Protein AF-A0A7S2NSF7-F1 (afdb_monomer_lite)

Secondary structure (DSSP, 8-state):
-B-----HHHHHHHHHHHHHHHHTTHHHHHHHHHH-HHHHHHHHHHHHHHHHHHHHHHSPBPTTPPPSPHHHHHHHHHHHHHHHHHHHHHHHHHHHTTS--

Foldseek 3Di:
DDFQDDDPVLVVLLVVLLVVLLVVLVVLVVCCVPPNLVRLLVLLVVLQCQLVVQCVVQGDADVPRHGHDSVSSSVSSSSNSNSVSSNVCSVVVVVVVVDDD

pLDDT: mean 86.66, std 13.2, range [43.59, 97.38]

Organism: NCBI:txid1333877

Sequence (101 aa):
MSRCDLSAKRLGVVYSAGQIGVGLGILPGLVYDRLGPAWTCLWALVMTCAGNAGLRAALPARDGEACAGLPVLAALYLVLQNGSVALYQAGLLANSTAAPE

Radius of gyration: 16.27 Å; chains: 1; bounding box: 31×22×57 Å

Structure (mmCIF, N/CA/C/O backbone):
data_AF-A0A7S2NSF7-F1
#
_entry.id   AF-A0A7S2NSF7-F1
#
loop_
_atom_site.group_PDB
_atom_site.id
_atom_site.type_symbol
_atom_site.label_atom_id
_atom_site.label_alt_id
_atom_site.label_comp_id
_atom_site.label_asym_id
_atom_site.label_entity_id
_atom_site.label_seq_id
_atom_site.pdbx_PDB_ins_code
_atom_site.Cartn_x
_atom_site.Cartn_y
_atom_site.Cartn_z
_atom_site.occupancy
_atom_site.B_iso_or_equiv
_atom_site.auth_seq_id
_atom_site.auth_comp_id
_atom_site.auth_asym_id
_atom_site.auth_atom_id
_atom_site.pdbx_PDB_model_num
ATOM 1 N N . MET A 1 1 ? -0.212 -4.146 27.628 1.00 54.66 1 MET A N 1
ATOM 2 C CA . MET A 1 1 ? -0.654 -3.815 26.255 1.00 54.66 1 MET A CA 1
ATOM 3 C C . MET A 1 1 ? -2.049 -4.376 26.069 1.00 54.66 1 MET A C 1
ATOM 5 O O . MET A 1 1 ? -2.190 -5.591 25.947 1.00 54.66 1 MET A O 1
ATOM 9 N N . SER A 1 2 ? -3.072 -3.526 26.123 1.00 59.78 2 SER A N 1
ATOM 10 C CA . SER A 1 2 ? -4.433 -3.937 25.782 1.00 59.78 2 SER A CA 1
ATOM 11 C C . SER A 1 2 ? -4.520 -4.196 24.272 1.00 59.78 2 SER A C 1
ATOM 13 O O . SER A 1 2 ? -3.848 -3.551 23.463 1.00 59.78 2 SER A O 1
ATOM 15 N N . ARG A 1 3 ? -5.281 -5.223 23.883 1.00 67.19 3 ARG A N 1
ATOM 16 C CA . ARG A 1 3 ? -5.523 -5.536 22.470 1.00 67.19 3 ARG A CA 1
ATOM 17 C C . ARG A 1 3 ? -6.551 -4.554 21.919 1.00 67.19 3 ARG A C 1
ATOM 19 O O . ARG A 1 3 ? -7.511 -4.223 22.607 1.00 67.19 3 ARG A O 1
ATOM 26 N N . CYS A 1 4 ? -6.355 -4.119 20.678 1.00 74.81 4 CYS A N 1
ATOM 27 C CA . CYS A 1 4 ? -7.352 -3.322 19.984 1.00 74.81 4 CYS A CA 1
ATOM 28 C C . CYS A 1 4 ? -8.590 -4.172 19.686 1.00 74.81 4 CYS A C 1
ATOM 30 O O . CYS A 1 4 ? -8.513 -5.094 18.872 1.00 74.81 4 CYS A O 1
ATOM 32 N N . ASP A 1 5 ? -9.712 -3.872 20.337 1.00 79.50 5 ASP A N 1
ATOM 33 C CA . ASP A 1 5 ? -10.949 -4.630 20.159 1.00 79.50 5 ASP A CA 1
ATOM 34 C C . ASP A 1 5 ? -11.800 -3.995 19.048 1.00 79.50 5 ASP A C 1
ATOM 36 O O . ASP A 1 5 ? -12.573 -3.051 19.247 1.00 79.50 5 ASP A O 1
ATOM 40 N N . LEU A 1 6 ? -11.585 -4.461 17.817 1.00 80.94 6 LEU A N 1
ATOM 41 C CA . LEU A 1 6 ? -12.357 -4.043 16.651 1.00 80.94 6 LEU A CA 1
ATOM 42 C C . LEU A 1 6 ? -13.431 -5.081 16.354 1.00 80.94 6 LEU A C 1
ATOM 44 O O . LEU A 1 6 ? -13.137 -6.249 16.117 1.00 80.94 6 LEU A O 1
ATOM 48 N N . SER A 1 7 ? -14.684 -4.634 16.263 1.00 88.19 7 SER A N 1
ATOM 49 C CA . SER A 1 7 ? -15.754 -5.504 15.780 1.00 88.19 7 SER A CA 1
ATOM 50 C C . SER A 1 7 ? -15.487 -5.959 14.343 1.00 88.19 7 SER A C 1
ATOM 52 O O . SER A 1 7 ? -14.922 -5.217 13.533 1.00 88.19 7 SER A O 1
ATOM 54 N N . ALA A 1 8 ? -15.969 -7.155 13.992 1.00 89.69 8 ALA A N 1
ATOM 55 C CA . ALA A 1 8 ? -15.833 -7.709 12.643 1.00 89.69 8 ALA A CA 1
ATOM 56 C C . ALA A 1 8 ? -16.329 -6.738 11.554 1.00 89.69 8 ALA A C 1
ATOM 58 O O . ALA A 1 8 ? -15.693 -6.580 10.514 1.00 89.69 8 ALA A O 1
ATOM 59 N N . LYS A 1 9 ? -17.417 -6.001 11.827 1.00 91.38 9 LYS A N 1
ATOM 60 C CA . LYS A 1 9 ? -17.944 -4.969 10.921 1.00 91.38 9 LYS A CA 1
ATOM 61 C C . LYS A 1 9 ? -16.928 -3.850 10.659 1.00 91.38 9 LYS A C 1
ATOM 63 O O . LYS A 1 9 ? -16.780 -3.422 9.520 1.00 91.38 9 LYS A O 1
ATOM 68 N N . ARG A 1 10 ? -16.224 -3.372 11.693 1.00 90.31 10 ARG A N 1
ATOM 69 C CA . ARG A 1 10 ? -15.203 -2.316 11.564 1.00 90.31 10 ARG A CA 1
ATOM 70 C C . ARG A 1 10 ? -13.973 -2.816 10.811 1.00 90.31 10 ARG A C 1
ATOM 72 O O . ARG A 1 10 ? -13.493 -2.121 9.922 1.00 90.31 10 ARG A O 1
ATOM 79 N N . LEU A 1 11 ? -13.519 -4.032 11.106 1.00 89.75 11 LEU A N 1
ATOM 80 C CA . LEU A 1 11 ? -12.453 -4.694 10.347 1.00 89.75 11 LEU A CA 1
ATOM 81 C C . LEU A 1 11 ? -12.809 -4.829 8.861 1.00 89.75 11 LEU A C 1
ATOM 83 O O . LEU A 1 11 ? -11.973 -4.541 8.008 1.00 89.75 11 LEU A O 1
ATOM 87 N N . GLY A 1 12 ? -14.062 -5.167 8.548 1.00 93.25 12 GLY A N 1
ATOM 88 C CA . GLY A 1 12 ? -14.558 -5.211 7.172 1.00 93.25 12 GLY A CA 1
ATOM 89 C C . GLY A 1 12 ? -14.426 -3.874 6.434 1.00 93.25 12 GLY A C 1
ATOM 90 O O . GLY A 1 12 ? -14.045 -3.862 5.264 1.00 93.25 12 GLY A O 1
ATOM 91 N N . VAL A 1 13 ? -14.662 -2.741 7.107 1.00 93.56 13 VAL A N 1
ATOM 92 C CA . VAL A 1 13 ? -14.464 -1.404 6.512 1.00 93.56 13 VAL A CA 1
ATOM 93 C C . VAL A 1 13 ? -12.987 -1.143 6.213 1.00 93.56 13 VAL A C 1
ATOM 95 O O . VAL A 1 13 ? -12.664 -0.708 5.110 1.00 93.56 13 VAL A O 1
ATOM 98 N N . VAL A 1 14 ? -12.087 -1.444 7.157 1.00 94.00 14 VAL A N 1
ATOM 99 C CA . VAL A 1 14 ? -10.634 -1.291 6.949 1.00 94.00 14 VAL A CA 1
ATOM 100 C C . VAL A 1 14 ? -10.174 -2.137 5.764 1.00 94.00 14 VAL A C 1
ATOM 102 O O . VAL A 1 14 ? -9.480 -1.639 4.881 1.00 94.00 14 VAL A O 1
ATOM 105 N N . TYR A 1 15 ? -10.618 -3.392 5.698 1.00 94.25 15 TYR A N 1
ATOM 106 C CA . TYR A 1 15 ? -10.283 -4.292 4.600 1.00 94.25 15 TYR A CA 1
ATOM 107 C C . TYR A 1 15 ? -10.809 -3.785 3.251 1.00 94.25 15 TYR A C 1
ATOM 109 O O . TYR A 1 15 ? -10.077 -3.779 2.263 1.00 94.25 15 TYR A O 1
ATOM 117 N N . SER A 1 16 ? -12.049 -3.288 3.221 1.00 94.12 16 SER A N 1
ATOM 118 C CA . SER A 1 16 ? -12.658 -2.714 2.014 1.00 94.12 16 SER A CA 1
ATOM 119 C C . SER A 1 16 ? -11.896 -1.483 1.517 1.00 94.12 16 SER A C 1
ATOM 121 O O . SER A 1 16 ? -11.684 -1.339 0.317 1.00 94.12 16 SER A O 1
ATOM 123 N N . ALA A 1 17 ? -11.409 -0.628 2.422 1.00 93.56 17 ALA A N 1
ATOM 124 C CA . ALA A 1 17 ? -10.539 0.491 2.055 1.00 93.56 17 ALA A CA 1
ATOM 125 C C . ALA A 1 17 ? -9.213 0.016 1.438 1.00 93.56 17 ALA A C 1
ATOM 127 O O . ALA A 1 17 ? -8.712 0.624 0.493 1.00 93.56 17 ALA A O 1
ATOM 128 N N . GLY A 1 18 ? -8.685 -1.114 1.910 1.00 92.88 18 GLY A N 1
ATOM 129 C CA . GLY A 1 18 ? -7.560 -1.791 1.272 1.00 92.88 18 GLY A CA 1
ATOM 130 C C . GLY A 1 18 ? -7.845 -2.177 -0.182 1.00 92.88 18 GLY A C 1
ATOM 131 O O . GLY A 1 18 ? -7.023 -1.909 -1.052 1.00 92.88 18 GLY A O 1
ATOM 132 N N . GLN A 1 19 ? -9.030 -2.725 -0.466 1.00 94.38 19 GLN A N 1
ATOM 133 C CA . GLN A 1 19 ? -9.442 -3.075 -1.833 1.00 94.38 19 GLN A CA 1
ATOM 134 C C . GLN A 1 19 ? -9.586 -1.847 -2.740 1.00 94.38 19 GLN A C 1
ATOM 136 O O . GLN A 1 19 ? -9.253 -1.909 -3.921 1.00 94.38 19 GLN A O 1
ATOM 141 N N . ILE A 1 20 ? -9.997 -0.700 -2.191 1.00 92.50 20 ILE A N 1
ATOM 142 C CA . ILE A 1 20 ? -9.941 0.575 -2.922 1.00 92.50 20 ILE A CA 1
ATOM 143 C C . ILE A 1 20 ? -8.486 0.919 -3.259 1.00 92.50 20 ILE A C 1
ATOM 145 O O . ILE A 1 20 ? -8.196 1.278 -4.395 1.00 92.50 20 ILE A O 1
ATOM 149 N N . GLY A 1 21 ? -7.558 0.753 -2.312 1.00 87.25 21 GLY A N 1
ATOM 150 C CA . GLY A 1 21 ? -6.121 0.932 -2.547 1.00 87.25 21 GLY A CA 1
ATOM 151 C C . GLY A 1 21 ? -5.571 0.044 -3.665 1.00 87.25 21 GLY A C 1
ATOM 152 O O . GLY A 1 21 ? -4.754 0.516 -4.458 1.00 87.25 21 GLY A O 1
ATOM 153 N N . VAL A 1 22 ? -6.072 -1.194 -3.767 1.00 90.12 22 VAL A N 1
ATOM 154 C CA . VAL A 1 22 ? -5.778 -2.112 -4.878 1.00 90.12 22 VAL A CA 1
ATOM 155 C C . VAL A 1 22 ? -6.342 -1.582 -6.199 1.00 90.12 22 VAL A C 1
ATOM 157 O O . VAL A 1 22 ? -5.624 -1.530 -7.194 1.00 90.12 22 VAL A O 1
ATOM 160 N N . GLY A 1 23 ? -7.602 -1.136 -6.212 1.00 87.44 23 GLY A N 1
ATOM 161 C CA . GLY A 1 23 ? -8.244 -0.539 -7.390 1.00 87.44 23 GLY A CA 1
ATOM 162 C C . GLY A 1 23 ? -7.565 0.751 -7.868 1.00 87.44 23 GLY A C 1
ATOM 163 O O . GLY A 1 23 ? -7.483 1.005 -9.066 1.00 87.44 23 GLY A O 1
ATOM 164 N N . LEU A 1 24 ? -6.975 1.521 -6.948 1.00 89.06 24 LEU A N 1
ATOM 165 C CA . LEU A 1 24 ? -6.097 2.661 -7.245 1.00 89.06 24 LEU A CA 1
ATOM 166 C C . LEU A 1 24 ? -4.710 2.241 -7.776 1.00 89.06 24 LEU A C 1
ATOM 168 O O . LEU A 1 24 ? -3.820 3.082 -7.920 1.00 89.06 24 LEU A O 1
ATOM 172 N N . GLY A 1 25 ? -4.526 0.965 -8.124 1.00 81.94 25 GLY A N 1
ATOM 173 C CA . GLY A 1 25 ? -3.356 0.403 -8.799 1.00 81.94 25 GLY A CA 1
ATOM 174 C C . GLY A 1 25 ? -3.028 1.028 -10.161 1.00 81.94 25 GLY A C 1
ATOM 175 O O . GLY A 1 25 ? -1.971 0.757 -10.721 1.00 81.94 25 GLY A O 1
ATOM 176 N N . ILE A 1 26 ? -3.884 1.908 -10.682 1.00 89.44 26 ILE A N 1
ATOM 177 C CA . ILE A 1 26 ? -3.575 2.756 -11.842 1.00 89.44 26 ILE A CA 1
ATOM 178 C C . ILE A 1 26 ? -2.382 3.677 -11.540 1.00 89.44 26 ILE A C 1
ATOM 180 O O . ILE A 1 26 ? -1.553 3.908 -12.413 1.00 89.44 26 ILE A O 1
ATOM 184 N N . LEU A 1 27 ? -2.259 4.179 -10.304 1.00 90.62 27 LEU A N 1
ATOM 185 C CA . LEU A 1 27 ? -1.163 5.073 -9.916 1.00 90.62 27 LEU A CA 1
ATOM 186 C C . LEU A 1 27 ? 0.218 4.410 -10.055 1.00 90.62 27 LEU A C 1
ATOM 188 O O . LEU A 1 27 ? 1.057 4.966 -10.764 1.00 90.62 27 LEU A O 1
ATOM 192 N N . PRO A 1 28 ? 0.484 3.236 -9.450 1.00 91.19 28 PRO A N 1
ATOM 193 C CA . PRO A 1 28 ? 1.759 2.563 -9.663 1.00 91.19 28 PRO A CA 1
ATOM 194 C C . PRO A 1 28 ? 1.981 2.099 -11.109 1.00 91.19 28 PRO A C 1
ATOM 196 O O . PRO A 1 28 ? 3.127 2.110 -11.553 1.00 91.19 28 PRO A O 1
ATOM 199 N N . GLY A 1 29 ? 0.921 1.792 -11.866 1.00 90.44 29 GLY A N 1
ATOM 200 C CA . GLY A 1 29 ? 1.021 1.533 -13.306 1.00 90.44 29 GLY A CA 1
ATOM 201 C C . GLY A 1 29 ? 1.555 2.749 -14.069 1.00 90.44 29 GLY A C 1
ATOM 202 O O . GLY A 1 29 ? 2.522 2.638 -14.813 1.00 90.44 29 GLY A O 1
ATOM 203 N N . LEU A 1 30 ? 1.025 3.945 -13.788 1.00 93.00 30 LEU A N 1
ATOM 204 C CA . LEU A 1 30 ? 1.528 5.197 -14.366 1.00 93.00 30 LEU A CA 1
ATOM 205 C C . LEU A 1 30 ? 2.986 5.482 -13.977 1.00 93.00 30 LEU A C 1
ATOM 207 O O . LEU A 1 30 ? 3.755 5.983 -14.797 1.00 93.00 30 LEU A O 1
ATOM 211 N N . VAL A 1 31 ? 3.377 5.178 -12.735 1.00 93.88 31 VAL A N 1
ATOM 212 C CA . VAL A 1 31 ? 4.777 5.295 -12.294 1.00 93.88 31 VAL A CA 1
ATOM 213 C C . VAL A 1 31 ? 5.662 4.335 -13.087 1.00 93.88 31 VAL A C 1
ATOM 215 O O . VAL A 1 31 ? 6.720 4.748 -13.558 1.00 93.88 31 VAL A O 1
ATOM 218 N N . TYR A 1 32 ? 5.214 3.095 -13.286 1.00 93.56 32 TYR A N 1
ATOM 219 C CA . TYR A 1 32 ? 5.936 2.098 -14.071 1.00 93.56 32 TYR A CA 1
ATOM 220 C C . TYR A 1 32 ? 6.124 2.553 -15.518 1.00 93.56 32 TYR A C 1
ATOM 222 O O . TYR A 1 32 ? 7.251 2.585 -16.002 1.00 93.56 32 TYR A O 1
ATOM 230 N N . ASP A 1 33 ? 5.055 2.989 -16.181 1.00 91.88 33 ASP A N 1
ATOM 231 C CA . ASP A 1 33 ? 5.104 3.397 -17.588 1.00 91.88 33 ASP A CA 1
ATOM 232 C C . ASP A 1 33 ? 6.017 4.609 -17.822 1.00 91.88 33 ASP A C 1
ATOM 234 O O . ASP A 1 33 ? 6.614 4.751 -18.888 1.00 91.88 33 ASP A O 1
ATOM 238 N N . ARG A 1 34 ? 6.124 5.516 -16.840 1.00 94.25 34 ARG A N 1
ATOM 239 C CA . ARG A 1 34 ? 6.890 6.768 -16.976 1.00 94.25 34 ARG A CA 1
ATOM 240 C C . ARG A 1 34 ? 8.320 6.681 -16.464 1.00 94.25 34 ARG A C 1
ATOM 242 O O . ARG A 1 34 ? 9.191 7.342 -17.022 1.00 94.25 34 ARG A O 1
ATOM 249 N N . LEU A 1 35 ? 8.544 5.952 -15.376 1.00 94.88 35 LEU A N 1
ATOM 250 C CA . LEU A 1 35 ? 9.814 5.938 -14.646 1.00 94.88 35 LEU A CA 1
ATOM 251 C C . LEU A 1 35 ? 10.455 4.544 -14.613 1.00 94.88 35 LEU A C 1
ATOM 253 O O . LEU A 1 35 ? 11.647 4.424 -14.337 1.00 94.88 35 LEU A O 1
ATOM 257 N N . GLY A 1 36 ? 9.702 3.495 -14.930 1.00 91.50 36 GLY A N 1
ATOM 258 C CA . GLY A 1 36 ? 10.189 2.125 -14.992 1.00 91.50 36 GLY A CA 1
ATOM 259 C C . GLY A 1 36 ? 10.169 1.380 -13.650 1.00 91.50 36 GLY A C 1
ATOM 260 O O . GLY A 1 36 ? 9.796 1.926 -12.605 1.00 91.50 36 GLY A O 1
ATOM 261 N N . PRO A 1 37 ? 10.615 0.110 -13.658 1.00 93.12 37 PRO A N 1
ATOM 262 C CA . PRO A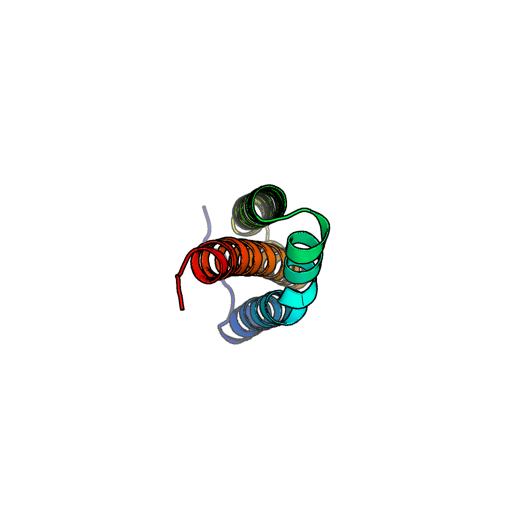 1 37 ? 10.437 -0.828 -12.549 1.00 93.12 37 PRO A CA 1
ATOM 263 C C . PRO A 1 37 ? 11.113 -0.390 -11.249 1.00 93.12 37 PRO A C 1
ATOM 265 O O . PRO A 1 37 ? 10.549 -0.569 -10.172 1.00 93.12 37 PRO A O 1
ATOM 268 N N . ALA A 1 38 ? 12.308 0.207 -11.323 1.00 93.38 38 ALA A N 1
ATOM 269 C CA . ALA A 1 38 ? 13.059 0.609 -10.133 1.00 93.38 38 ALA A CA 1
ATOM 270 C C . ALA A 1 38 ? 12.308 1.665 -9.301 1.00 93.38 38 ALA A C 1
ATOM 272 O O . ALA A 1 38 ? 12.248 1.568 -8.074 1.00 93.38 38 ALA A O 1
ATOM 273 N N . TRP A 1 39 ? 11.686 2.642 -9.965 1.00 94.75 39 TRP A N 1
ATOM 274 C CA . TRP A 1 39 ? 10.903 3.685 -9.302 1.00 94.75 39 TRP A CA 1
ATOM 275 C C . TRP A 1 39 ? 9.579 3.153 -8.760 1.00 94.75 39 TRP A C 1
ATOM 277 O O . TRP A 1 39 ? 9.179 3.532 -7.659 1.00 94.75 39 TRP A O 1
ATOM 287 N N . THR A 1 40 ? 8.941 2.218 -9.463 1.00 95.81 40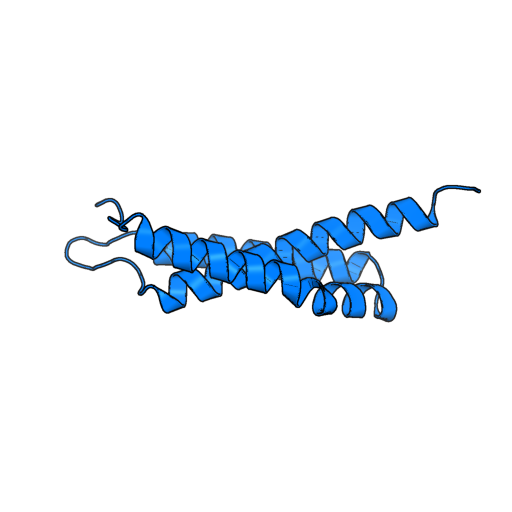 THR A N 1
ATOM 288 C CA . THR A 1 40 ? 7.755 1.520 -8.950 1.00 95.81 40 THR A CA 1
ATOM 289 C C . THR A 1 40 ? 8.085 0.684 -7.711 1.00 95.81 40 THR A C 1
ATOM 291 O O . THR A 1 40 ? 7.322 0.701 -6.747 1.00 95.81 40 THR A O 1
ATOM 294 N N . CYS A 1 41 ? 9.249 0.027 -7.665 1.00 95.56 41 CYS A N 1
ATOM 295 C CA . CYS A 1 41 ? 9.739 -0.663 -6.467 1.00 95.56 41 CYS A CA 1
ATOM 296 C C . CYS A 1 41 ? 10.004 0.302 -5.302 1.00 95.56 41 CYS A C 1
ATOM 298 O O . CYS A 1 41 ? 9.672 -0.014 -4.159 1.00 95.56 41 CYS A O 1
ATOM 300 N N . LEU A 1 42 ? 10.564 1.487 -5.567 1.00 96.56 42 LEU A N 1
ATOM 301 C CA . LEU A 1 42 ? 10.759 2.506 -4.533 1.00 96.56 42 LEU A CA 1
ATOM 302 C C . LEU A 1 42 ? 9.418 3.021 -3.992 1.00 96.56 42 LEU A C 1
ATOM 304 O O . LEU A 1 42 ? 9.247 3.126 -2.778 1.00 96.56 42 LEU A O 1
ATOM 308 N N . TRP A 1 43 ? 8.448 3.284 -4.871 1.00 95.56 43 TRP A N 1
ATOM 309 C CA . TRP A 1 43 ? 7.078 3.628 -4.481 1.00 95.56 43 TRP A CA 1
ATOM 310 C C . TRP A 1 43 ? 6.468 2.540 -3.596 1.00 95.56 43 TRP A C 1
ATOM 312 O O . TRP A 1 43 ? 5.943 2.828 -2.518 1.00 95.56 43 TRP A O 1
ATOM 322 N N . ALA A 1 44 ? 6.590 1.281 -4.022 1.00 96.81 44 ALA A N 1
ATOM 323 C CA . ALA A 1 44 ? 6.115 0.129 -3.274 1.00 96.81 44 ALA A CA 1
ATOM 324 C C . ALA A 1 44 ? 6.732 0.062 -1.874 1.00 96.81 44 ALA A C 1
ATOM 326 O O . ALA A 1 44 ? 6.006 -0.113 -0.893 1.00 96.81 44 ALA A O 1
ATOM 327 N N . LEU A 1 45 ? 8.051 0.252 -1.771 1.00 97.38 45 LEU A N 1
ATOM 328 C CA . LEU A 1 45 ? 8.777 0.275 -0.505 1.00 97.38 45 LEU A CA 1
ATOM 329 C C . LEU A 1 45 ? 8.253 1.382 0.412 1.00 97.38 45 LEU A C 1
ATOM 331 O O . LEU A 1 45 ? 7.882 1.098 1.548 1.00 97.38 45 LEU A O 1
ATOM 335 N N . VAL A 1 46 ? 8.173 2.623 -0.079 1.00 97.19 46 VAL A N 1
ATOM 336 C CA . VAL A 1 46 ? 7.717 3.778 0.710 1.00 97.19 46 VAL A CA 1
ATOM 337 C C . VAL A 1 46 ? 6.306 3.550 1.241 1.00 97.19 46 VAL A C 1
ATOM 339 O O . VAL A 1 46 ? 6.082 3.668 2.445 1.00 97.19 46 VAL A O 1
ATOM 342 N N . MET A 1 47 ? 5.368 3.164 0.376 1.00 97.00 47 MET A N 1
ATOM 343 C CA . MET A 1 47 ? 3.971 2.948 0.760 1.00 97.00 47 MET A CA 1
ATOM 344 C C . MET A 1 47 ? 3.814 1.763 1.719 1.00 97.00 47 MET A C 1
ATOM 346 O O . MET A 1 47 ? 3.102 1.859 2.720 1.00 97.00 47 MET A O 1
ATOM 350 N N . THR A 1 48 ? 4.529 0.662 1.477 1.00 96.38 48 THR A N 1
ATOM 351 C CA . THR A 1 48 ? 4.482 -0.527 2.339 1.00 96.38 48 THR A CA 1
ATOM 352 C C . THR A 1 48 ? 5.079 -0.243 3.713 1.00 96.38 48 THR A C 1
ATOM 354 O O . THR A 1 48 ? 4.478 -0.594 4.732 1.00 96.38 48 THR A O 1
ATOM 357 N N . CYS A 1 49 ? 6.237 0.418 3.772 1.00 97.06 49 CYS A N 1
ATOM 358 C CA . CYS A 1 49 ? 6.874 0.812 5.025 1.00 97.06 49 CYS A CA 1
ATOM 359 C C . CYS A 1 49 ? 6.015 1.818 5.794 1.00 97.06 49 CYS A C 1
ATOM 361 O O . CYS A 1 49 ? 5.785 1.614 6.984 1.00 97.06 49 CYS A O 1
ATOM 363 N N . ALA A 1 50 ? 5.498 2.856 5.132 1.00 96.62 50 ALA A N 1
ATOM 364 C CA . ALA A 1 50 ? 4.643 3.861 5.757 1.00 96.62 50 ALA A CA 1
ATOM 365 C C . ALA A 1 50 ? 3.343 3.249 6.298 1.00 96.62 50 ALA A C 1
ATOM 367 O O . ALA A 1 50 ? 2.983 3.491 7.450 1.00 96.62 50 ALA A O 1
ATOM 368 N N . GLY A 1 51 ? 2.678 2.398 5.511 1.00 96.00 51 GLY A N 1
ATOM 369 C CA . GLY A 1 51 ? 1.473 1.686 5.928 1.00 96.00 51 GLY A CA 1
ATOM 370 C C . GLY A 1 51 ? 1.723 0.778 7.134 1.00 96.00 51 GLY A C 1
ATOM 371 O O . GLY A 1 51 ? 1.018 0.877 8.135 1.00 96.00 51 GLY A O 1
ATOM 372 N N . ASN A 1 52 ? 2.768 -0.058 7.095 1.00 95.06 52 ASN A N 1
ATOM 373 C CA . ASN A 1 52 ? 3.109 -0.948 8.211 1.00 95.06 52 ASN A CA 1
ATOM 374 C C . ASN A 1 52 ? 3.540 -0.185 9.470 1.00 95.06 52 ASN A C 1
ATOM 376 O O . ASN A 1 52 ? 3.087 -0.511 10.568 1.00 95.06 52 ASN A O 1
ATOM 380 N N . ALA A 1 53 ? 4.399 0.828 9.336 1.00 94.88 53 ALA A N 1
ATOM 381 C CA . ALA A 1 53 ? 4.852 1.640 10.462 1.00 94.88 53 ALA A CA 1
ATOM 382 C C . ALA A 1 53 ? 3.688 2.415 11.093 1.00 94.88 53 ALA A C 1
ATOM 384 O O . ALA A 1 53 ? 3.541 2.422 12.316 1.00 94.88 53 ALA A O 1
ATOM 385 N N . GLY A 1 54 ? 2.820 3.000 10.264 1.00 93.94 54 GLY A N 1
ATOM 386 C CA . GLY A 1 54 ? 1.622 3.692 10.718 1.00 93.94 54 GLY A CA 1
ATOM 387 C C . GLY A 1 54 ? 0.647 2.750 11.420 1.00 93.94 54 GLY A C 1
ATOM 388 O O . GLY A 1 54 ? 0.201 3.060 12.519 1.00 93.94 54 GLY A O 1
ATOM 389 N N . LEU A 1 55 ? 0.367 1.566 10.860 1.00 92.12 55 LEU A N 1
ATOM 390 C CA . LEU A 1 55 ? -0.494 0.567 11.510 1.00 92.12 55 LEU A CA 1
ATOM 391 C C . LEU A 1 55 ? 0.099 0.103 12.841 1.00 92.12 55 LEU A C 1
ATOM 393 O O . LEU A 1 55 ? -0.615 0.013 13.837 1.00 92.12 55 LEU A O 1
ATOM 397 N N . ARG A 1 56 ? 1.414 -0.123 12.897 1.00 90.94 56 ARG A N 1
ATOM 398 C CA . ARG A 1 56 ? 2.115 -0.469 14.138 1.00 90.94 56 ARG A CA 1
ATOM 399 C C . ARG A 1 56 ? 1.982 0.615 15.207 1.00 90.94 56 ARG A C 1
ATOM 401 O O . ARG A 1 56 ? 1.929 0.271 16.382 1.00 90.94 56 ARG A O 1
ATOM 408 N N . ALA A 1 57 ? 1.940 1.888 14.825 1.00 89.62 57 ALA A N 1
ATOM 409 C CA . ALA A 1 57 ? 1.721 2.995 15.753 1.00 89.62 57 ALA A CA 1
ATOM 410 C C . ALA A 1 57 ? 0.237 3.183 16.120 1.00 89.62 57 ALA A C 1
ATOM 412 O O . ALA A 1 57 ? -0.066 3.635 17.218 1.00 89.62 57 ALA A O 1
ATOM 413 N N . ALA A 1 58 ? -0.678 2.824 15.218 1.00 89.44 58 ALA A N 1
ATOM 414 C CA . ALA A 1 58 ? -2.116 3.061 15.327 1.00 89.44 58 ALA A CA 1
ATOM 415 C C . ALA A 1 58 ? -2.896 1.945 16.052 1.00 89.44 58 ALA A C 1
ATOM 417 O O . ALA A 1 58 ? -3.968 2.195 16.605 1.00 89.44 58 ALA A O 1
ATOM 418 N N . LEU A 1 59 ? -2.388 0.710 16.020 1.00 85.81 59 LEU A N 1
ATOM 419 C CA . LEU A 1 59 ? -3.012 -0.472 16.627 1.00 85.81 59 LEU A CA 1
ATOM 420 C C . LEU A 1 59 ? -2.836 -0.609 18.152 1.00 85.81 59 LEU A C 1
ATOM 422 O O . LEU A 1 59 ? -3.740 -1.160 18.778 1.00 85.81 59 LEU A O 1
ATOM 426 N N . PRO A 1 60 ? -1.725 -0.186 18.784 1.00 80.19 60 PRO A N 1
ATOM 427 C CA . PRO A 1 60 ? -1.589 -0.281 20.229 1.00 80.19 60 PRO A CA 1
ATOM 428 C C . PRO A 1 60 ? -2.578 0.664 20.912 1.00 80.19 60 PRO A C 1
ATOM 430 O O . PRO A 1 60 ? -2.472 1.880 20.784 1.00 80.19 60 PRO A O 1
ATOM 433 N N . ALA A 1 61 ? -3.505 0.103 21.679 1.00 65.75 61 ALA A N 1
ATOM 434 C CA . ALA A 1 61 ? -4.200 0.855 22.709 1.00 65.75 61 ALA A CA 1
ATOM 435 C C . ALA A 1 61 ? -3.211 1.052 23.874 1.00 65.75 61 ALA A C 1
ATOM 437 O O . ALA A 1 61 ? -2.697 0.080 24.442 1.00 65.75 61 ALA A O 1
ATOM 438 N N . ARG A 1 62 ? -2.856 2.305 24.181 1.00 62.34 62 ARG A N 1
ATOM 439 C CA . ARG A 1 62 ? -2.189 2.630 25.452 1.00 62.34 62 ARG A CA 1
ATOM 440 C C . ARG A 1 62 ? -3.235 2.570 26.559 1.00 62.34 62 ARG A C 1
ATOM 442 O O . ARG A 1 62 ? -4.421 2.702 26.281 1.00 62.34 62 ARG A O 1
ATOM 449 N N . ASP A 1 63 ? -2.824 2.291 27.789 1.00 53.88 63 ASP A N 1
ATOM 450 C CA . ASP A 1 63 ? -3.759 2.059 28.893 1.00 53.88 63 ASP A CA 1
ATOM 451 C C . ASP A 1 63 ? -4.759 3.230 29.026 1.00 53.88 63 ASP A C 1
ATOM 453 O O . ASP A 1 63 ? -4.374 4.355 29.328 1.00 53.88 63 ASP A O 1
ATOM 457 N N . GLY A 1 64 ? -6.041 2.963 28.739 1.00 54.56 64 GLY A N 1
ATOM 458 C CA . GLY A 1 64 ? -7.124 3.959 28.733 1.00 54.56 64 GLY A CA 1
ATOM 459 C C . GLY A 1 64 ? -7.413 4.655 27.391 1.00 54.56 64 GLY A C 1
ATOM 460 O O . GLY A 1 64 ? -8.445 5.313 27.276 1.00 54.56 64 GLY A O 1
ATOM 461 N N . GLU A 1 65 ? -6.579 4.485 26.362 1.00 58.22 65 GLU A N 1
ATOM 462 C CA . GLU A 1 65 ? -6.774 5.054 25.022 1.00 58.22 65 GLU A CA 1
ATOM 463 C C . GLU A 1 65 ? -7.347 4.016 24.047 1.00 58.22 65 GLU A C 1
ATOM 465 O O . GLU A 1 65 ? -6.854 2.892 23.930 1.00 58.22 65 GLU A O 1
ATOM 470 N N . ALA A 1 66 ? -8.390 4.397 23.305 1.00 68.12 66 ALA A N 1
ATOM 471 C CA . ALA A 1 66 ? -8.840 3.611 22.163 1.00 68.12 66 ALA A CA 1
ATOM 472 C C . ALA A 1 66 ? -7.758 3.629 21.071 1.00 68.12 66 ALA A C 1
ATOM 474 O O . ALA A 1 66 ? -7.082 4.638 20.873 1.00 68.12 66 ALA A O 1
ATOM 475 N N . CYS A 1 67 ? -7.618 2.527 20.333 1.00 79.12 67 CYS A N 1
ATOM 476 C CA . CYS A 1 67 ? -6.782 2.491 19.132 1.00 79.12 67 CYS A CA 1
ATOM 477 C C . CYS A 1 67 ? -7.179 3.609 18.161 1.00 79.12 67 CYS A C 1
ATOM 479 O O . CYS A 1 67 ? -8.285 4.157 18.243 1.00 79.12 67 CYS A O 1
ATOM 481 N N . ALA A 1 68 ? -6.304 3.904 17.197 1.00 84.00 68 ALA A N 1
ATOM 482 C CA . ALA A 1 68 ? -6.586 4.928 16.204 1.00 84.00 68 ALA A CA 1
ATOM 483 C C . ALA A 1 68 ? -7.968 4.725 15.564 1.00 84.00 68 ALA A C 1
ATOM 485 O O . ALA A 1 68 ? -8.408 3.600 15.304 1.00 84.00 68 ALA A O 1
ATOM 486 N N . GLY A 1 69 ? -8.652 5.841 15.310 1.00 88.06 69 GLY A N 1
ATOM 487 C CA . GLY A 1 69 ? -9.993 5.823 14.745 1.00 88.06 69 GLY A CA 1
ATOM 488 C C . GLY A 1 69 ? -10.055 5.056 13.424 1.00 88.06 69 GLY A C 1
ATOM 489 O O . GLY A 1 69 ? -9.094 5.012 12.653 1.00 88.06 69 GLY A O 1
ATOM 490 N N . LEU A 1 70 ? -11.231 4.498 13.134 1.00 90.69 70 LEU A N 1
ATOM 491 C CA . LEU A 1 70 ? -11.490 3.720 11.922 1.00 90.69 70 LEU A CA 1
ATOM 492 C C . LEU A 1 70 ? -10.981 4.381 10.617 1.00 90.69 70 LEU A C 1
ATOM 494 O O . LEU A 1 70 ? -10.400 3.660 9.807 1.00 90.69 70 LEU A O 1
ATOM 498 N N . PRO A 1 71 ? -11.116 5.710 10.402 1.00 93.50 71 PRO A N 1
ATOM 499 C CA . PRO A 1 71 ? -10.602 6.357 9.191 1.00 93.50 71 PRO A CA 1
ATOM 500 C C . PRO A 1 71 ? -9.079 6.283 9.056 1.00 93.50 71 PRO A C 1
ATOM 502 O O . PRO A 1 71 ? -8.572 6.114 7.952 1.00 93.50 71 PRO A O 1
ATOM 505 N N . VAL A 1 72 ? -8.347 6.371 10.171 1.00 94.19 72 VAL A N 1
ATOM 506 C CA . VAL A 1 72 ? -6.879 6.299 10.181 1.00 94.19 72 VAL A CA 1
ATOM 507 C C . VAL A 1 72 ? -6.435 4.889 9.815 1.00 94.19 72 VAL A C 1
ATOM 509 O O . VAL A 1 72 ? -5.599 4.717 8.934 1.00 94.19 72 VAL A O 1
ATOM 512 N N . LEU A 1 73 ? -7.047 3.872 10.428 1.00 93.94 73 LEU A N 1
ATOM 513 C CA . LEU A 1 73 ? -6.769 2.472 10.098 1.00 93.94 73 LEU A CA 1
ATOM 514 C C . LEU A 1 73 ? -7.089 2.164 8.628 1.00 93.94 73 LEU A C 1
ATOM 516 O O . LEU A 1 73 ? -6.290 1.522 7.952 1.00 93.94 73 LEU A O 1
ATOM 520 N N . ALA A 1 74 ? -8.220 2.661 8.119 1.00 95.31 74 ALA A N 1
ATOM 521 C CA . ALA A 1 74 ? -8.615 2.506 6.722 1.00 95.31 74 ALA A CA 1
ATOM 522 C C . ALA A 1 74 ? -7.629 3.179 5.754 1.00 95.31 74 ALA A C 1
ATOM 524 O O . ALA A 1 74 ? -7.213 2.552 4.783 1.00 95.31 74 ALA A O 1
ATOM 525 N N . ALA A 1 75 ? -7.211 4.418 6.029 1.00 96.19 75 ALA A N 1
ATOM 526 C CA . ALA A 1 75 ? -6.253 5.141 5.195 1.00 96.19 75 ALA A CA 1
ATOM 527 C C . ALA A 1 75 ? -4.876 4.463 5.181 1.00 96.19 75 ALA A C 1
ATOM 529 O O . ALA A 1 75 ? -4.273 4.299 4.124 1.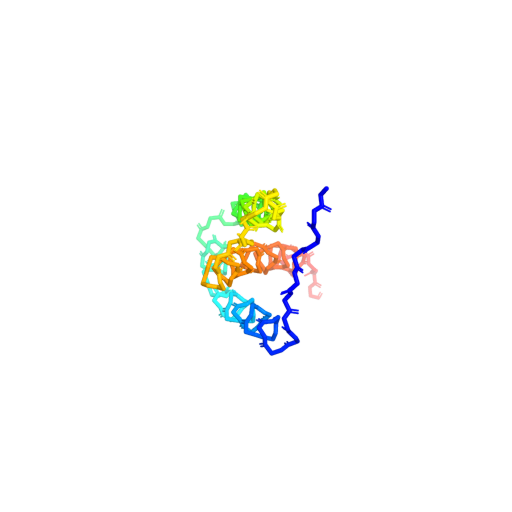00 96.19 75 ALA A O 1
ATOM 530 N N . LEU A 1 76 ? -4.397 4.010 6.341 1.00 96.38 76 LEU A N 1
ATOM 531 C CA . LEU A 1 76 ? -3.130 3.289 6.447 1.00 96.38 76 LEU A CA 1
ATOM 532 C C . LEU A 1 76 ? -3.167 1.951 5.702 1.00 96.38 76 LEU A C 1
ATOM 534 O O . LEU A 1 76 ? -2.194 1.591 5.041 1.00 96.38 76 LEU A O 1
ATOM 538 N N . TYR A 1 77 ? -4.288 1.229 5.774 1.00 95.94 77 TYR A N 1
ATOM 539 C CA . TYR A 1 77 ? -4.460 -0.022 5.040 1.00 95.94 77 TYR A CA 1
ATOM 540 C C . TYR A 1 77 ? -4.602 0.210 3.529 1.00 95.94 77 TYR A C 1
ATOM 542 O O . TYR A 1 77 ? -4.062 -0.563 2.745 1.00 95.94 77 TYR A O 1
ATOM 550 N N . LEU A 1 78 ? -5.239 1.306 3.107 1.00 96.38 78 LEU A N 1
ATOM 551 C CA . LEU A 1 78 ? -5.270 1.743 1.708 1.00 96.38 78 LEU A CA 1
ATOM 552 C C . LEU A 1 78 ? -3.856 2.022 1.183 1.00 96.38 78 LEU A C 1
ATOM 554 O O . LEU A 1 78 ? -3.487 1.506 0.129 1.00 96.38 78 LEU A O 1
ATOM 558 N N . VAL A 1 79 ? -3.054 2.793 1.925 1.00 96.06 79 VAL A N 1
ATOM 559 C CA . VAL A 1 79 ? -1.656 3.097 1.571 1.00 96.06 79 VAL A CA 1
ATOM 560 C C . VAL A 1 79 ? -0.833 1.816 1.468 1.00 96.06 79 VAL A C 1
ATOM 562 O O . VAL A 1 79 ? -0.152 1.597 0.466 1.00 96.06 79 VAL A O 1
ATOM 565 N N . LEU A 1 80 ? -0.950 0.935 2.465 1.00 96.56 80 LEU A N 1
ATOM 566 C CA . LEU A 1 80 ? -0.280 -0.362 2.471 1.00 96.56 80 LEU A CA 1
ATOM 567 C C . LEU A 1 80 ? -0.619 -1.179 1.217 1.00 96.56 80 LEU A C 1
ATOM 569 O O . LEU A 1 80 ? 0.281 -1.698 0.557 1.00 96.56 80 LEU A O 1
ATOM 573 N N . GLN A 1 81 ? -1.904 -1.281 0.874 1.00 96.31 81 GLN A N 1
ATOM 574 C CA . GLN A 1 81 ? -2.343 -2.063 -0.280 1.00 96.31 81 GLN A CA 1
ATOM 575 C C . GLN A 1 81 ? -1.908 -1.445 -1.611 1.00 96.31 81 GLN A C 1
ATOM 577 O O . GLN A 1 81 ? -1.561 -2.177 -2.537 1.00 96.31 81 GLN A O 1
ATOM 582 N N . ASN A 1 82 ? -1.825 -0.116 -1.704 1.00 95.25 82 ASN A N 1
ATOM 583 C CA . ASN A 1 82 ? -1.276 0.535 -2.891 1.00 95.25 82 ASN A CA 1
ATOM 584 C C . ASN A 1 82 ? 0.215 0.197 -3.087 1.00 95.25 82 ASN A C 1
ATOM 586 O O . ASN A 1 82 ? 0.645 -0.083 -4.205 1.00 95.25 82 ASN A O 1
ATOM 590 N N . GLY A 1 83 ? 0.986 0.132 -1.995 1.00 95.81 83 GLY A N 1
ATOM 591 C CA . GLY A 1 83 ? 2.367 -0.355 -2.022 1.00 95.81 83 GLY A CA 1
ATOM 592 C C . GLY A 1 83 ? 2.480 -1.820 -2.450 1.00 95.81 83 GLY A C 1
ATOM 593 O O . GLY A 1 83 ? 3.323 -2.156 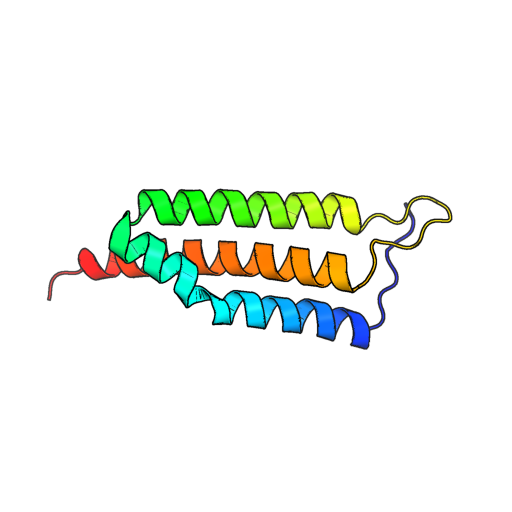-3.280 1.00 95.81 83 GLY A O 1
ATOM 594 N N . SER A 1 84 ? 1.591 -2.680 -1.948 1.00 95.44 84 SER A N 1
ATOM 595 C CA . SER A 1 84 ? 1.542 -4.096 -2.333 1.00 95.44 84 SER A CA 1
ATOM 596 C C . SER A 1 84 ? 1.263 -4.285 -3.828 1.00 95.44 84 SER A C 1
ATOM 598 O O . SER A 1 84 ? 1.958 -5.068 -4.478 1.00 95.44 84 SER A O 1
ATOM 600 N N . VAL A 1 85 ? 0.311 -3.535 -4.396 1.00 95.50 85 VAL A N 1
ATOM 601 C CA . VAL A 1 85 ? 0.018 -3.578 -5.838 1.00 95.50 85 VAL A CA 1
ATOM 602 C C . VAL A 1 85 ? 1.174 -3.049 -6.671 1.00 95.50 85 VAL A C 1
ATOM 604 O O . VAL A 1 85 ? 1.497 -3.647 -7.694 1.00 95.50 85 VAL A O 1
ATOM 607 N N . ALA A 1 86 ? 1.831 -1.977 -6.230 1.00 94.94 86 ALA A N 1
ATOM 608 C CA . ALA A 1 86 ? 3.000 -1.447 -6.920 1.00 94.94 86 ALA A CA 1
ATOM 609 C C . ALA A 1 86 ? 4.115 -2.496 -7.042 1.00 94.94 86 ALA A C 1
ATOM 611 O O . ALA A 1 86 ? 4.681 -2.673 -8.119 1.00 94.94 86 ALA A O 1
ATOM 612 N N . LEU A 1 87 ? 4.386 -3.244 -5.965 1.00 94.38 87 LEU A N 1
ATOM 613 C CA . LEU A 1 87 ? 5.375 -4.322 -5.985 1.00 94.38 87 LEU A CA 1
ATOM 614 C C . LEU A 1 87 ? 4.967 -5.450 -6.938 1.00 94.38 87 LEU A C 1
ATOM 616 O O . LEU A 1 87 ? 5.793 -5.934 -7.711 1.00 94.38 87 LEU A O 1
ATOM 620 N N . TYR A 1 88 ? 3.692 -5.851 -6.894 1.00 92.38 88 TYR A N 1
ATOM 621 C CA . TYR A 1 88 ? 3.152 -6.868 -7.793 1.00 92.38 88 TYR A CA 1
ATOM 622 C C . TYR A 1 88 ? 3.301 -6.459 -9.263 1.00 92.38 88 TYR A C 1
ATOM 624 O O . TYR A 1 88 ? 3.807 -7.240 -10.063 1.00 92.38 88 TYR A O 1
ATOM 632 N N . GLN A 1 89 ? 2.926 -5.226 -9.612 1.00 90.25 89 GLN A N 1
ATOM 633 C CA . GLN A 1 89 ? 3.048 -4.704 -10.973 1.00 90.25 89 GLN A CA 1
ATOM 634 C C . GLN A 1 89 ? 4.504 -4.606 -11.422 1.00 90.25 89 GLN A C 1
ATOM 636 O O . GLN A 1 89 ? 4.815 -5.038 -12.526 1.00 90.25 89 GLN A O 1
ATOM 641 N N . ALA A 1 90 ? 5.406 -4.105 -10.573 1.00 91.06 90 ALA A N 1
ATOM 642 C CA . ALA A 1 90 ? 6.826 -4.040 -10.902 1.00 91.06 90 ALA A CA 1
ATOM 643 C C . ALA A 1 90 ? 7.399 -5.432 -11.214 1.00 91.06 90 ALA A C 1
ATOM 645 O O . ALA A 1 90 ? 8.103 -5.592 -12.208 1.00 91.06 90 ALA A O 1
ATOM 646 N N . GLY A 1 91 ? 7.062 -6.442 -10.404 1.00 88.69 91 GLY A N 1
ATOM 647 C CA . GLY A 1 91 ? 7.503 -7.821 -10.618 1.00 88.69 91 GLY A CA 1
ATOM 648 C C . GLY A 1 91 ? 6.875 -8.478 -11.849 1.00 88.69 91 GLY A C 1
ATOM 649 O O . GLY A 1 91 ? 7.576 -9.120 -12.629 1.00 88.69 91 GLY A O 1
ATOM 650 N N . LEU A 1 92 ? 5.565 -8.316 -12.045 1.00 88.44 92 LEU A N 1
ATOM 651 C CA . LEU A 1 92 ? 4.850 -8.889 -13.185 1.00 88.44 92 LEU A CA 1
ATOM 652 C C . LEU A 1 92 ? 5.337 -8.284 -14.504 1.00 88.44 92 LEU A C 1
ATOM 654 O O . LEU A 1 92 ? 5.693 -9.017 -15.426 1.00 88.44 92 LEU A O 1
ATOM 658 N N . LEU A 1 93 ? 5.374 -6.953 -14.584 1.00 84.56 93 LEU A N 1
ATOM 659 C CA . LEU A 1 93 ? 5.657 -6.244 -15.825 1.00 84.56 93 LEU A CA 1
ATOM 660 C C . LEU A 1 93 ? 7.127 -6.377 -16.229 1.00 84.56 93 LEU A C 1
ATOM 662 O O . LEU A 1 93 ? 7.395 -6.641 -17.400 1.00 84.56 93 LEU A O 1
ATOM 666 N N . ALA A 1 94 ? 8.062 -6.311 -15.274 1.00 82.69 94 ALA A N 1
ATOM 667 C CA . ALA A 1 94 ? 9.484 -6.496 -15.568 1.00 82.69 94 ALA A CA 1
ATOM 668 C C . ALA A 1 94 ? 9.789 -7.903 -16.108 1.00 82.69 94 ALA A C 1
ATOM 670 O O . ALA A 1 94 ? 10.610 -8.053 -17.012 1.00 82.69 94 ALA A O 1
ATOM 671 N N . ASN A 1 95 ? 9.101 -8.929 -15.594 1.00 74.31 95 ASN A N 1
ATOM 672 C CA . ASN A 1 95 ? 9.241 -10.294 -16.099 1.00 74.31 95 ASN A CA 1
ATOM 673 C C . ASN A 1 95 ? 8.549 -10.483 -17.454 1.00 74.31 95 ASN A C 1
ATOM 675 O O . ASN A 1 95 ? 9.083 -11.176 -18.314 1.00 74.31 95 ASN A O 1
ATOM 679 N N . SER A 1 96 ? 7.391 -9.853 -17.677 1.00 65.69 96 SER A N 1
ATOM 680 C CA . SER A 1 96 ? 6.664 -9.974 -18.948 1.00 65.69 96 SER A CA 1
ATOM 681 C C . SER A 1 96 ? 7.399 -9.337 -20.129 1.00 65.69 96 SER A C 1
ATOM 683 O O . SER A 1 96 ? 7.337 -9.868 -21.229 1.00 65.69 96 SER A O 1
ATOM 685 N N . THR A 1 97 ? 8.164 -8.262 -19.910 1.00 57.25 97 THR A N 1
ATOM 686 C CA . THR A 1 97 ? 9.009 -7.657 -20.954 1.00 57.25 97 THR A CA 1
ATOM 687 C C . THR A 1 97 ? 10.280 -8.455 -21.253 1.00 57.25 97 THR A C 1
ATOM 689 O O . THR A 1 97 ? 10.950 -8.179 -22.243 1.00 57.25 97 THR A O 1
ATOM 692 N N . ALA A 1 98 ? 10.643 -9.408 -20.390 1.00 52.91 98 ALA A N 1
ATOM 693 C CA . ALA A 1 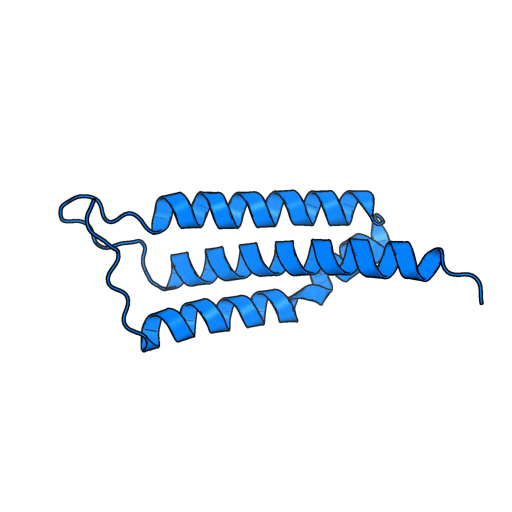98 ? 11.836 -10.241 -20.534 1.00 52.91 98 ALA A CA 1
ATOM 694 C C . ALA A 1 98 ? 11.537 -11.642 -21.096 1.00 52.91 98 ALA A C 1
ATOM 696 O O . ALA A 1 98 ? 12.471 -12.365 -21.445 1.00 52.91 98 ALA A O 1
ATOM 697 N N . ALA A 1 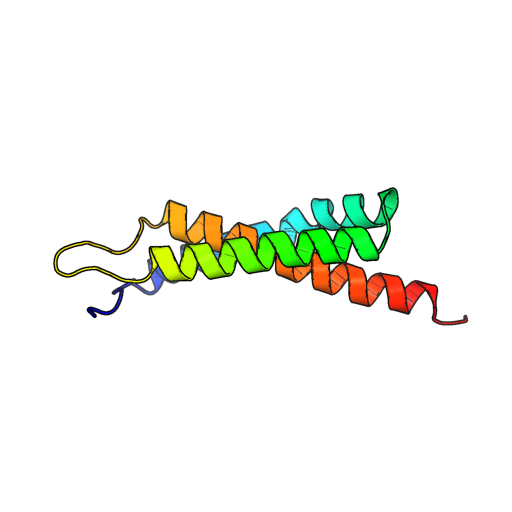99 ? 10.265 -12.042 -21.174 1.00 43.59 99 ALA A N 1
ATOM 698 C CA . ALA A 1 99 ? 9.866 -13.308 -21.772 1.00 43.59 99 ALA A CA 1
ATOM 699 C C . ALA A 1 99 ? 9.915 -13.189 -23.310 1.00 43.59 99 ALA A C 1
ATOM 701 O O . ALA A 1 99 ? 9.215 -12.335 -23.856 1.00 43.59 99 ALA A O 1
ATOM 702 N N . PRO A 1 100 ? 10.742 -13.987 -24.014 1.00 46.75 100 PRO A N 1
ATOM 703 C CA . PRO A 1 100 ? 10.711 -14.030 -25.472 1.00 46.75 100 PRO A CA 1
ATOM 704 C C . PRO A 1 100 ? 9.382 -14.635 -25.950 1.00 46.75 100 PRO A C 1
ATOM 706 O O . PRO A 1 100 ? 8.847 -15.527 -25.286 1.00 46.75 100 PRO A O 1
ATOM 709 N N . GLU A 1 101 ? 8.868 -14.123 -27.074 1.00 56.69 101 GLU A N 1
ATOM 710 C CA . GLU A 1 101 ? 7.718 -14.702 -27.792 1.00 56.69 101 GLU A CA 1
ATOM 711 C C . GLU A 1 101 ? 7.970 -16.154 -28.226 1.00 56.69 101 GLU A C 1
ATOM 713 O O . GLU A 1 101 ? 9.119 -16.473 -28.623 1.00 56.69 101 GLU A O 1
#